Protein AF-A0A5R2MWS6-F1 (afdb_monomer)

pLDDT: mean 96.12, std 3.07, range [84.69, 98.38]

Solvent-accessible surface area (backbone atoms only — not comparable to full-atom values): 4664 Å² total; per-residue (Å²): 85,82,36,76,92,79,72,43,78,49,77,93,66,56,71,67,58,52,50,50,51,62,71,72,58,72,83,78,86,75,66,95,50,68,70,61,31,52,46,74,76,39,48,40,56,73,98,71,68,54,42,46,65,92,64,68,79,83,84,80,90,68,84,74,77,76,95,117

Foldseek 3Di:
DDDVVVPDDDDPDDPVVVVVCVVVDDDDDQDPDDVSNQQVVFFDDVVVPRDGPVPPDDDDPDDDDDPD

Secondary structure (DSSP, 8-state):
-EETTTTEE---S-HHHHHHHHHH--PPPPP-SHHHHHHHHHBPPGGGTS-BGGG-S----PPPPP--

Mean predicted aligned error: 4.61 Å

Structure (mmCIF, N/CA/C/O backbone):
data_AF-A0A5R2MWS6-F1
#
_entry.id   AF-A0A5R2MWS6-F1
#
loop_
_atom_site.group_PDB
_atom_site.id
_atom_site.type_symbol
_atom_site.label_atom_id
_atom_site.label_alt_id
_atom_site.label_comp_id
_atom_site.label_asym_id
_atom_site.label_entity_id
_atom_site.label_seq_id
_atom_site.pdbx_PDB_ins_code
_atom_site.Cartn_x
_atom_site.Cartn_y
_atom_site.Cartn_z
_atom_site.occupancy
_atom_site.B_iso_or_equiv
_atom_site.auth_seq_id
_atom_site.auth_comp_id
_atom_site.auth_asym_id
_atom_site.auth_atom_id
_atom_site.pdbx_PDB_model_num
ATOM 1 N N . GLU A 1 1 ? -13.570 -7.752 14.390 1.00 96.00 1 GLU A N 1
ATOM 2 C CA . GLU A 1 1 ? -14.153 -9.089 14.213 1.00 96.00 1 GLU A CA 1
ATOM 3 C C . GLU A 1 1 ? -13.495 -9.772 13.022 1.00 96.00 1 GLU A C 1
ATOM 5 O O . GLU A 1 1 ? -13.293 -9.124 11.999 1.00 96.00 1 GLU A O 1
ATOM 10 N N . LEU A 1 2 ? -13.108 -11.038 13.178 1.00 97.88 2 LEU A N 1
ATOM 11 C CA . LEU A 1 2 ? -12.562 -11.874 12.109 1.00 97.88 2 LEU A CA 1
ATOM 12 C C . LEU A 1 2 ? -13.543 -13.019 11.858 1.00 97.88 2 LEU A C 1
ATOM 14 O O . LEU A 1 2 ? -13.781 -13.819 12.760 1.00 97.88 2 LEU A O 1
ATOM 18 N N . ASP A 1 3 ? -14.056 -13.112 10.637 1.00 98.31 3 ASP A N 1
ATOM 19 C CA . ASP A 1 3 ? -14.894 -14.215 10.176 1.00 98.31 3 ASP A CA 1
ATOM 20 C C . ASP A 1 3 ? -14.305 -14.796 8.887 1.00 98.31 3 ASP A C 1
ATOM 22 O O . ASP A 1 3 ? -14.388 -14.215 7.804 1.00 98.31 3 ASP A O 1
ATOM 26 N N . VAL A 1 4 ? -13.681 -15.966 9.014 1.00 98.19 4 VAL A N 1
ATOM 27 C CA . VAL A 1 4 ? -13.019 -16.644 7.894 1.00 98.19 4 VAL A CA 1
ATOM 28 C C . VAL A 1 4 ? -14.039 -17.273 6.943 1.00 98.19 4 VAL A C 1
ATOM 30 O O . VAL A 1 4 ? -13.861 -17.194 5.728 1.00 98.19 4 VAL A O 1
ATOM 33 N N . ALA A 1 5 ? -15.114 -17.866 7.472 1.00 98.25 5 ALA A N 1
ATOM 34 C CA . ALA A 1 5 ? -16.135 -18.520 6.656 1.00 98.25 5 ALA A CA 1
ATOM 35 C C . ALA A 1 5 ? -16.914 -17.488 5.826 1.00 98.25 5 ALA A C 1
ATOM 37 O O . ALA A 1 5 ? -17.133 -17.695 4.632 1.00 98.25 5 ALA A O 1
ATOM 38 N N . GLY A 1 6 ? -17.248 -16.349 6.439 1.00 98.19 6 GLY A N 1
ATOM 39 C CA . GLY A 1 6 ? -17.880 -15.200 5.791 1.00 98.19 6 GLY A CA 1
ATOM 40 C C . GLY A 1 6 ? -16.924 -14.290 5.012 1.00 98.19 6 GLY A C 1
ATOM 41 O O . GLY A 1 6 ? -17.384 -13.346 4.375 1.00 98.19 6 GLY A O 1
ATOM 42 N N . ARG A 1 7 ? -15.606 -14.556 5.035 1.00 97.62 7 ARG A N 1
ATOM 43 C CA . ARG A 1 7 ? -14.553 -13.738 4.393 1.00 97.62 7 ARG A CA 1
ATOM 44 C C . ARG A 1 7 ? -14.602 -12.257 4.793 1.00 97.62 7 ARG A C 1
ATOM 46 O O . ARG A 1 7 ? -14.405 -11.375 3.957 1.00 97.62 7 ARG A O 1
ATOM 53 N N . ARG A 1 8 ? -14.859 -11.981 6.070 1.00 98.31 8 ARG A N 1
ATOM 54 C CA . ARG A 1 8 ? -15.037 -10.627 6.599 1.00 98.31 8 ARG A CA 1
ATOM 55 C C . ARG A 1 8 ? -13.990 -10.311 7.658 1.00 98.31 8 ARG A C 1
ATOM 57 O O . ARG A 1 8 ? -13.754 -11.082 8.587 1.00 98.31 8 ARG A O 1
ATOM 64 N N . LEU A 1 9 ? -13.401 -9.129 7.526 1.00 97.94 9 LEU A N 1
ATOM 65 C CA . LEU A 1 9 ? -12.590 -8.499 8.557 1.00 97.94 9 LEU A CA 1
ATOM 66 C C . LEU A 1 9 ? -13.199 -7.132 8.848 1.00 97.94 9 LEU A C 1
ATOM 68 O O . LEU A 1 9 ? -13.223 -6.269 7.975 1.00 97.94 9 LEU A O 1
ATOM 72 N N . GLU A 1 10 ? -13.700 -6.950 10.063 1.00 97.69 10 GLU A N 1
ATOM 73 C CA . GLU A 1 10 ? -14.380 -5.722 10.468 1.00 97.69 10 GLU A CA 1
ATOM 74 C C . GLU A 1 10 ?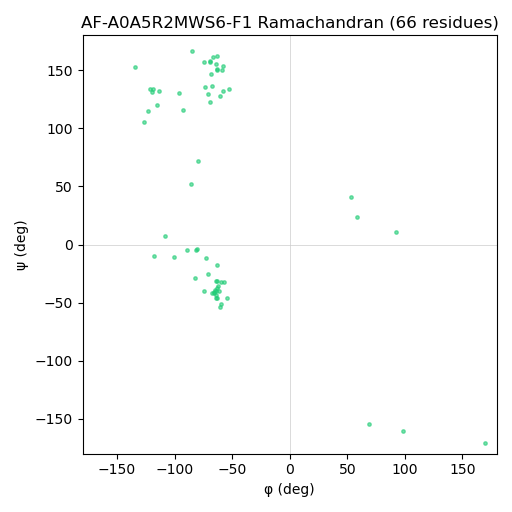 -13.677 -5.090 11.665 1.00 97.69 10 GLU A C 1
ATOM 76 O O . GLU A 1 10 ? -13.342 -5.767 12.642 1.00 97.69 10 GLU A O 1
ATOM 81 N N . LEU A 1 11 ? -13.446 -3.782 11.607 1.00 97.69 11 LEU A N 1
ATOM 82 C CA . LEU A 1 11 ? -12.920 -3.035 12.738 1.00 97.69 11 LEU A CA 1
ATOM 83 C C . LEU A 1 11 ? -14.097 -2.474 13.542 1.00 97.69 11 LEU A C 1
ATOM 85 O O . LEU A 1 11 ? -14.845 -1.647 13.040 1.00 97.69 11 LEU A O 1
ATOM 89 N N . LEU A 1 12 ? -14.246 -2.924 14.788 1.00 97.50 12 LEU A N 1
ATOM 90 C CA . LEU A 1 12 ? -15.388 -2.591 15.646 1.00 97.50 12 LEU A CA 1
ATOM 91 C C . LEU A 1 12 ? -15.224 -1.200 16.283 1.00 97.50 12 LEU A C 1
ATOM 93 O O . LEU A 1 12 ? -14.934 -1.073 17.471 1.00 97.50 12 LEU A O 1
ATOM 97 N N . VAL A 1 13 ? -15.364 -0.156 15.472 1.00 97.31 13 VAL A N 1
ATOM 98 C CA . VAL A 1 13 ? -15.406 1.255 15.888 1.00 97.31 13 VAL A CA 1
ATOM 99 C C . VAL A 1 13 ? -16.548 1.934 15.153 1.00 97.31 13 VAL A C 1
ATOM 101 O O . VAL A 1 13 ? -16.901 1.513 14.055 1.00 97.31 13 VAL A O 1
ATOM 104 N N . SER A 1 14 ? -17.118 2.983 15.744 1.00 98.19 14 SER A N 1
ATOM 105 C CA . SER A 1 14 ? -18.167 3.740 15.066 1.00 98.19 14 SER A CA 1
ATOM 106 C C . SER A 1 14 ? -17.610 4.517 13.869 1.00 98.19 14 SER A C 1
ATOM 108 O O . SER A 1 14 ? -16.414 4.835 13.801 1.00 98.19 14 SER A O 1
ATOM 110 N N . ASP A 1 15 ? -18.489 4.854 12.930 1.00 97.88 15 ASP A N 1
ATOM 111 C CA . ASP A 1 15 ? -18.116 5.625 11.746 1.00 97.88 15 ASP A CA 1
ATOM 112 C C . ASP A 1 15 ? -17.640 7.039 12.101 1.00 97.88 15 ASP A C 1
ATOM 114 O O . ASP A 1 15 ? -16.740 7.566 11.439 1.00 97.88 15 ASP A O 1
ATOM 118 N N . GLU A 1 16 ? -18.178 7.634 13.171 1.00 98.25 16 GLU A N 1
ATOM 119 C CA . GLU A 1 16 ? -17.756 8.942 13.677 1.00 98.25 16 GLU A CA 1
ATOM 120 C C . GLU A 1 16 ? -16.299 8.907 14.151 1.00 98.25 16 GLU A C 1
ATOM 122 O O . GLU A 1 16 ? -15.499 9.767 13.775 1.00 98.25 16 GLU A O 1
ATOM 127 N N . GLU A 1 17 ? -15.925 7.884 14.923 1.00 98.31 17 GLU A N 1
ATOM 128 C CA . GLU A 1 17 ? -14.551 7.704 15.398 1.00 98.31 17 GLU A CA 1
ATOM 129 C C . GLU A 1 17 ? -13.593 7.431 14.229 1.00 98.31 17 GLU A C 1
ATOM 131 O O . GLU A 1 17 ? -12.500 8.000 14.156 1.00 98.31 17 GLU A O 1
ATOM 136 N N . LEU A 1 18 ? -14.006 6.614 13.253 1.00 97.88 18 LEU A N 1
ATOM 137 C CA . LEU A 1 18 ? -13.216 6.388 12.041 1.00 97.88 18 LEU A CA 1
ATOM 138 C C . LEU A 1 18 ? -13.039 7.663 11.212 1.00 97.88 18 LEU A C 1
ATOM 140 O O . LEU A 1 18 ? -11.965 7.879 10.644 1.00 97.88 18 LEU A O 1
ATOM 144 N N . ALA A 1 19 ? -14.062 8.513 11.128 1.00 98.06 19 ALA A N 1
ATOM 145 C CA . ALA A 1 19 ? -13.975 9.796 10.439 1.00 98.06 19 ALA A CA 1
ATOM 146 C C . ALA A 1 19 ? -12.969 10.736 11.121 1.00 98.06 19 ALA A C 1
ATOM 148 O O . ALA A 1 19 ? -12.137 11.330 10.430 1.00 98.06 19 ALA A O 1
ATOM 149 N N . ILE A 1 20 ? -12.983 10.812 12.456 1.00 98.31 20 ILE A N 1
ATOM 150 C CA . ILE A 1 20 ? -12.012 11.589 13.241 1.00 98.31 20 ILE A CA 1
ATOM 151 C C . ILE A 1 20 ? -10.588 11.089 12.977 1.00 98.31 20 ILE A C 1
ATOM 153 O O . ILE A 1 20 ? -9.725 11.870 12.577 1.00 98.31 20 ILE A O 1
ATOM 157 N N . ARG A 1 21 ? -10.347 9.777 13.089 1.00 98.00 21 ARG A N 1
ATOM 158 C CA . ARG A 1 21 ? -9.013 9.194 12.857 1.00 98.00 21 ARG A CA 1
ATOM 159 C C . ARG A 1 21 ? -8.504 9.415 11.438 1.00 98.00 21 ARG A C 1
ATOM 161 O O . ARG A 1 21 ? -7.324 9.694 11.261 1.00 98.00 21 ARG A O 1
ATOM 168 N N . ARG A 1 22 ? -9.374 9.295 10.427 1.00 97.56 22 ARG A N 1
ATOM 169 C CA . ARG A 1 22 ? -9.009 9.552 9.023 1.00 97.56 22 ARG A CA 1
ATOM 170 C C . ARG A 1 22 ? -8.628 11.009 8.791 1.00 97.56 22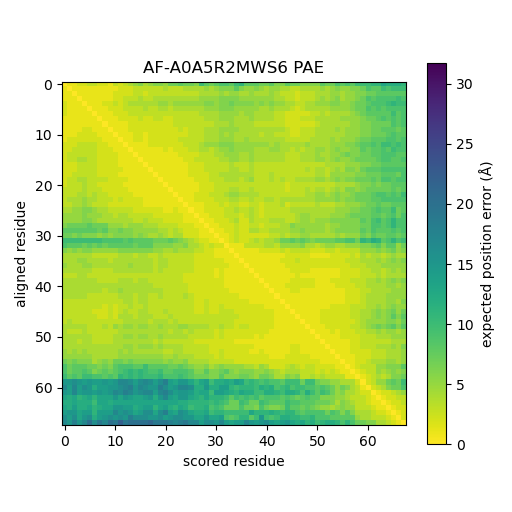 ARG A C 1
ATOM 172 O O . ARG A 1 22 ? -7.674 11.263 8.065 1.00 97.56 22 ARG A O 1
ATOM 179 N N . ARG A 1 23 ? -9.346 11.949 9.412 1.00 98.00 23 ARG A N 1
ATOM 180 C CA . ARG A 1 23 ? -9.027 13.380 9.337 1.00 98.00 23 ARG A CA 1
ATOM 181 C C . ARG A 1 23 ? -7.678 13.692 9.986 1.00 98.00 23 ARG A C 1
ATOM 183 O O . ARG A 1 23 ? -6.929 14.509 9.462 1.00 98.00 23 ARG A O 1
ATOM 190 N N . ASP A 1 24 ? -7.379 13.042 11.104 1.00 98.19 24 ASP A N 1
ATOM 191 C CA . ASP A 1 24 ? -6.187 13.336 11.903 1.00 98.19 24 ASP A CA 1
ATOM 192 C C . ASP A 1 24 ? -4.954 12.517 11.457 1.00 98.19 24 ASP A C 1
ATOM 194 O O . ASP A 1 24 ? -3.842 12.725 11.954 1.00 98.19 24 ASP A O 1
ATOM 198 N N . TRP A 1 25 ? -5.126 11.599 10.499 1.00 98.25 25 TRP A N 1
ATOM 199 C CA . TRP A 1 25 ? -4.053 10.763 9.971 1.00 98.25 25 TRP A CA 1
ATOM 200 C C . TRP A 1 25 ? -3.027 11.582 9.183 1.00 98.25 25 TRP A C 1
ATOM 202 O O . TRP A 1 25 ? -3.364 12.418 8.344 1.00 98.25 25 TRP A O 1
ATOM 212 N N . LYS A 1 26 ? -1.746 11.291 9.425 1.00 98.06 26 LYS A N 1
ATOM 213 C CA . LYS A 1 26 ? -0.620 11.858 8.682 1.00 98.06 26 LYS A CA 1
ATOM 214 C C . LYS A 1 26 ? 0.160 10.729 8.012 1.00 98.06 26 LYS A C 1
ATOM 216 O O . LYS A 1 26 ? 0.497 9.761 8.701 1.00 98.06 26 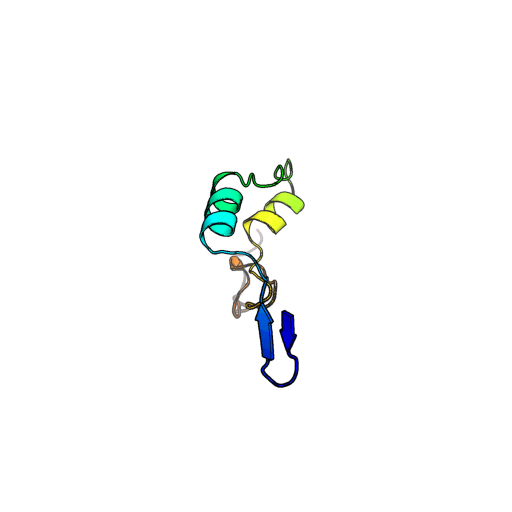LYS A O 1
ATOM 221 N N . PRO A 1 27 ? 0.473 10.840 6.710 1.00 94.81 27 PRO A N 1
ATOM 222 C CA . PRO A 1 27 ? 1.311 9.854 6.047 1.00 94.81 27 PRO A CA 1
ATOM 223 C C . PRO A 1 27 ? 2.721 9.836 6.661 1.00 94.81 27 PRO A C 1
ATOM 225 O O . PRO A 1 27 ? 3.197 10.873 7.135 1.00 94.81 27 PRO A O 1
ATOM 228 N N . PRO A 1 28 ? 3.409 8.681 6.650 1.00 94.56 28 PRO A N 1
ATOM 229 C CA . PRO A 1 28 ? 4.813 8.609 7.037 1.00 94.56 28 PRO A CA 1
ATOM 230 C C . PRO A 1 28 ? 5.691 9.425 6.077 1.00 94.56 28 PRO A C 1
ATOM 232 O O . PRO A 1 28 ? 5.343 9.628 4.913 1.00 94.56 28 PRO A O 1
ATOM 235 N N . THR A 1 29 ? 6.851 9.872 6.562 1.00 96.06 29 THR A N 1
ATOM 236 C CA . THR A 1 29 ? 7.814 10.627 5.750 1.00 96.06 29 THR A CA 1
ATOM 237 C C . THR A 1 29 ? 8.286 9.786 4.559 1.00 96.06 29 THR A C 1
ATOM 239 O O . THR A 1 29 ? 8.740 8.656 4.768 1.00 96.06 29 THR A O 1
ATOM 242 N N . PRO A 1 30 ? 8.213 10.308 3.322 1.00 94.00 30 PRO A N 1
ATOM 243 C CA . PRO A 1 30 ? 8.692 9.586 2.154 1.00 94.00 30 PRO A CA 1
ATOM 244 C C . PRO A 1 30 ? 10.226 9.460 2.160 1.00 94.00 30 PRO A C 1
ATOM 246 O O . PRO A 1 30 ? 10.921 10.264 2.790 1.00 94.00 30 PRO A O 1
ATOM 249 N N . PRO A 1 31 ? 10.778 8.462 1.453 1.00 95.75 31 PRO A N 1
ATOM 250 C CA . PRO A 1 31 ? 12.220 8.327 1.271 1.00 95.75 31 PRO A CA 1
ATOM 251 C C . PRO A 1 31 ? 12.823 9.514 0.507 1.00 95.75 31 PRO A C 1
ATOM 253 O O . PRO A 1 31 ? 12.175 10.119 -0.344 1.00 95.75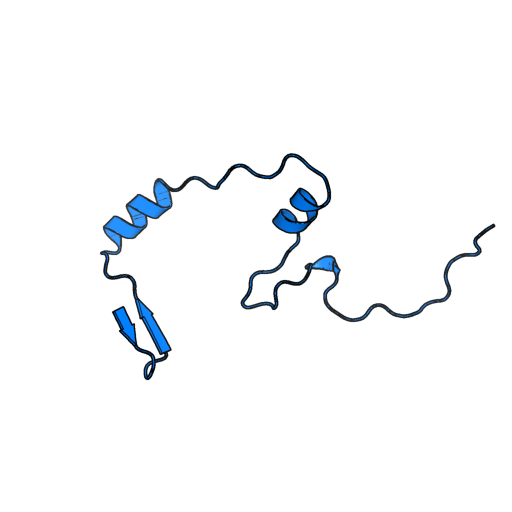 31 PRO A O 1
ATOM 256 N N . LEU A 1 32 ? 14.096 9.811 0.789 1.00 94.50 32 LEU A N 1
ATOM 257 C CA . LEU A 1 32 ? 14.805 10.967 0.224 1.00 94.50 32 LEU A CA 1
ATOM 258 C C . LEU A 1 32 ? 15.132 10.832 -1.273 1.00 94.50 32 LEU A C 1
ATOM 260 O O . LEU A 1 32 ? 15.330 11.845 -1.937 1.00 94.50 32 LEU A O 1
ATOM 264 N N . GLY A 1 33 ? 15.243 9.610 -1.801 1.00 96.00 33 GLY A N 1
ATOM 265 C CA . GLY A 1 33 ? 15.592 9.391 -3.203 1.00 96.00 33 GLY A CA 1
ATOM 266 C C . GLY A 1 33 ? 15.911 7.941 -3.568 1.00 96.00 33 GLY A C 1
ATOM 267 O O . GLY A 1 33 ? 15.756 7.002 -2.781 1.00 96.00 33 GLY A O 1
ATOM 268 N N . GLY A 1 34 ? 16.422 7.777 -4.790 1.00 97.69 34 GLY A N 1
ATOM 269 C CA . GLY A 1 34 ? 16.924 6.508 -5.312 1.00 97.69 34 GLY A CA 1
ATOM 270 C C . GLY A 1 34 ? 15.829 5.470 -5.553 1.00 97.69 34 GLY A C 1
ATOM 271 O O . GLY A 1 34 ? 14.660 5.792 -5.765 1.00 97.69 34 GLY A O 1
ATOM 272 N N . TYR A 1 35 ? 16.220 4.195 -5.516 1.00 97.75 35 TYR A N 1
ATOM 273 C CA . TYR A 1 35 ? 15.299 3.082 -5.746 1.00 97.75 35 TYR A CA 1
ATOM 274 C C . TYR A 1 35 ? 14.144 3.048 -4.736 1.00 97.75 35 TYR A C 1
ATOM 276 O O . TYR A 1 35 ? 13.038 2.658 -5.091 1.00 97.75 35 TYR A O 1
ATOM 284 N N . GLN A 1 36 ? 14.366 3.483 -3.493 1.00 97.56 36 GLN A N 1
ATOM 285 C CA . GLN A 1 36 ? 13.314 3.490 -2.478 1.00 97.56 36 GLN A CA 1
ATOM 286 C C . GLN A 1 36 ? 12.190 4.473 -2.832 1.00 97.56 36 GLN A C 1
ATOM 288 O O . GLN A 1 36 ? 11.023 4.116 -2.692 1.00 97.56 36 GLN A O 1
ATOM 293 N N . SER A 1 37 ? 12.519 5.670 -3.334 1.00 97.50 37 SER A N 1
ATOM 294 C CA . SER A 1 37 ? 11.510 6.613 -3.841 1.00 97.50 37 SER A CA 1
ATOM 295 C C . SER A 1 37 ? 10.783 6.056 -5.056 1.00 97.50 37 SER A C 1
ATOM 297 O O . SER A 1 37 ? 9.557 6.030 -5.053 1.00 97.50 37 SER A O 1
ATOM 299 N N . LEU A 1 38 ? 11.512 5.484 -6.024 1.00 97.56 38 LEU A N 1
ATOM 300 C CA . LEU A 1 38 ? 10.899 4.794 -7.166 1.00 97.56 38 LEU A CA 1
ATOM 301 C C . LEU A 1 38 ? 9.914 3.705 -6.707 1.00 97.56 38 LEU A C 1
ATOM 303 O O . LEU A 1 38 ? 8.803 3.622 -7.217 1.00 97.56 38 LEU A O 1
ATOM 307 N N . TYR A 1 39 ? 10.305 2.877 -5.739 1.00 97.44 39 TYR A N 1
ATOM 308 C 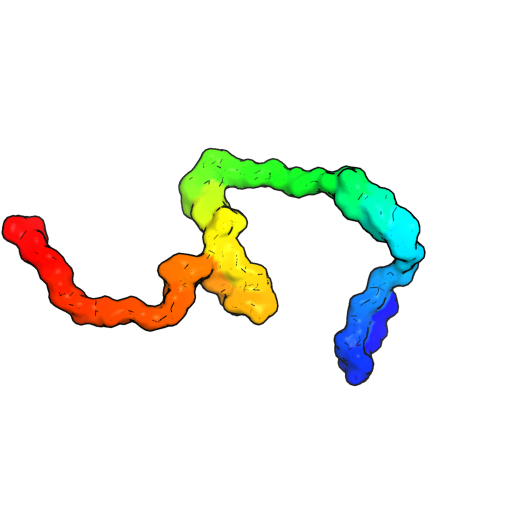CA . TYR A 1 39 ? 9.459 1.822 -5.188 1.00 97.44 39 TYR A CA 1
ATOM 309 C C . TYR A 1 39 ? 8.183 2.382 -4.559 1.00 97.44 39 TYR A C 1
ATOM 311 O O . TYR A 1 39 ? 7.089 1.994 -4.955 1.00 97.44 39 TYR A O 1
ATOM 319 N N . VAL A 1 40 ? 8.311 3.330 -3.629 1.00 96.50 40 VAL A N 1
ATOM 320 C CA . VAL A 1 40 ? 7.165 3.919 -2.917 1.00 96.50 40 VAL A CA 1
ATOM 321 C C . VAL A 1 40 ? 6.203 4.638 -3.868 1.00 96.50 40 VAL A C 1
ATOM 323 O O . VAL A 1 40 ? 4.994 4.584 -3.664 1.00 96.50 40 VAL A O 1
ATOM 326 N N . GLU A 1 41 ? 6.719 5.287 -4.911 1.00 96.06 41 GLU A N 1
ATOM 327 C CA . GLU A 1 41 ? 5.914 6.075 -5.851 1.00 96.06 41 GLU A CA 1
ATOM 328 C C . GLU A 1 41 ? 5.245 5.242 -6.949 1.00 96.06 41 GLU A C 1
ATOM 330 O O . GLU A 1 41 ? 4.221 5.653 -7.499 1.00 96.06 41 GLU A O 1
ATOM 335 N N . ARG A 1 42 ? 5.849 4.116 -7.342 1.00 97.81 42 ARG A N 1
ATOM 336 C CA . ARG A 1 42 ? 5.469 3.407 -8.574 1.00 97.81 42 ARG A CA 1
ATOM 337 C C . ARG A 1 42 ? 4.934 1.991 -8.341 1.00 97.81 42 ARG A C 1
ATOM 339 O O . ARG A 1 42 ? 4.417 1.398 -9.287 1.00 97.81 42 ARG A O 1
ATOM 346 N N . VAL A 1 43 ? 5.041 1.440 -7.128 1.00 98.06 43 VAL A N 1
ATOM 347 C CA . VAL A 1 43 ? 4.518 0.099 -6.817 1.00 98.06 43 VAL A CA 1
ATOM 348 C C . VAL A 1 43 ? 2.989 0.097 -6.717 1.00 98.06 43 VAL A C 1
ATOM 350 O O . VAL A 1 43 ? 2.368 0.964 -6.098 1.00 98.06 43 VAL A O 1
ATOM 353 N N . LEU A 1 44 ? 2.362 -0.904 -7.326 1.00 98.38 44 LEU A N 1
ATOM 354 C CA . LEU A 1 44 ? 0.937 -1.172 -7.214 1.00 98.38 44 LEU A CA 1
ATOM 355 C C . LEU A 1 44 ? 0.593 -1.787 -5.851 1.00 98.38 44 LEU A C 1
ATOM 357 O O . LEU A 1 44 ? 1.421 -2.403 -5.184 1.00 98.38 44 LEU A O 1
ATOM 361 N N . GLN A 1 45 ? -0.665 -1.637 -5.439 1.00 97.75 45 GLN A N 1
ATOM 362 C CA . GLN A 1 45 ? -1.171 -2.245 -4.206 1.00 97.75 45 GLN A CA 1
ATOM 363 C C . GLN A 1 45 ? -1.214 -3.782 -4.303 1.00 97.75 45 GLN A C 1
ATOM 365 O O . GLN A 1 45 ? -1.195 -4.357 -5.394 1.00 97.75 45 GLN A O 1
ATOM 370 N N . ALA A 1 46 ? -1.276 -4.456 -3.153 1.00 97.69 46 ALA A N 1
ATOM 371 C CA . ALA A 1 46 ? -1.189 -5.915 -3.072 1.00 97.69 46 ALA A CA 1
ATOM 372 C C . ALA A 1 46 ? -2.333 -6.654 -3.782 1.00 97.69 46 ALA A C 1
ATOM 374 O O . ALA A 1 46 ? -2.105 -7.712 -4.363 1.00 97.69 46 ALA A O 1
ATOM 375 N N . ASP A 1 47 ? -3.532 -6.072 -3.823 1.00 97.25 47 ASP A N 1
ATOM 376 C CA . ASP A 1 47 ? -4.664 -6.584 -4.607 1.00 97.25 47 ASP A CA 1
ATOM 377 C C . ASP A 1 47 ? -4.394 -6.580 -6.124 1.00 97.25 47 ASP A C 1
ATOM 379 O O . ASP A 1 47 ? -5.056 -7.294 -6.874 1.00 97.25 47 ASP A O 1
ATOM 383 N N . LYS A 1 48 ? -3.384 -5.822 -6.569 1.00 97.50 48 LYS A N 1
ATOM 384 C CA . LYS A 1 48 ? -2.936 -5.706 -7.964 1.00 97.50 48 LYS A CA 1
ATOM 385 C C . LYS A 1 48 ? -1.588 -6.386 -8.229 1.00 97.50 48 LYS A C 1
ATOM 387 O O . LYS A 1 48 ? -1.048 -6.243 -9.322 1.00 97.50 48 LYS A O 1
ATOM 392 N N . GLY A 1 49 ? -1.042 -7.119 -7.257 1.00 96.50 49 GLY A N 1
ATOM 393 C CA . GLY A 1 49 ? 0.141 -7.964 -7.448 1.00 96.50 49 GLY A CA 1
ATOM 394 C C . GLY A 1 49 ? 1.502 -7.326 -7.146 1.00 96.50 49 GLY A C 1
ATOM 395 O O . GLY A 1 49 ? 2.511 -7.950 -7.455 1.00 96.50 49 GLY A O 1
ATOM 396 N N . CYS A 1 50 ? 1.557 -6.140 -6.526 1.00 97.38 50 CYS A N 1
ATOM 397 C CA . CYS A 1 50 ? 2.811 -5.504 -6.074 1.00 97.38 50 CYS A CA 1
ATOM 398 C C . CYS A 1 50 ? 3.873 -5.245 -7.169 1.00 97.38 50 CYS A C 1
ATOM 400 O O . CYS A 1 50 ? 5.059 -5.154 -6.851 1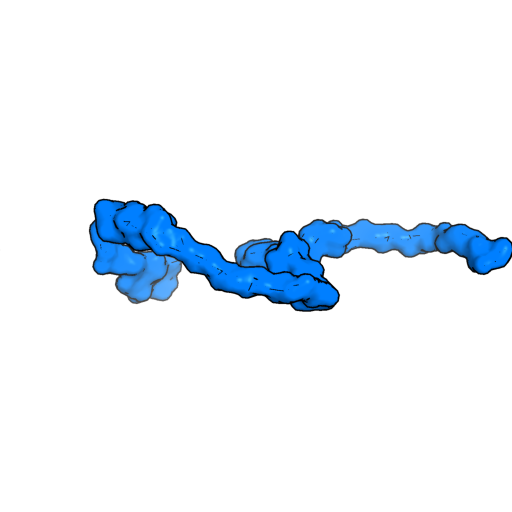.00 97.38 50 CYS A O 1
ATOM 402 N N . ASP A 1 51 ? 3.487 -5.137 -8.443 1.00 97.94 51 ASP A N 1
ATOM 403 C CA . ASP A 1 51 ? 4.410 -4.782 -9.533 1.00 97.94 51 ASP A CA 1
ATOM 404 C C . ASP A 1 51 ? 4.559 -3.258 -9.661 1.00 97.94 51 ASP A C 1
ATOM 406 O O . ASP A 1 51 ? 3.762 -2.486 -9.125 1.00 97.94 51 ASP A O 1
ATOM 410 N N . PHE A 1 52 ? 5.558 -2.809 -10.408 1.00 98.25 52 PHE A N 1
ATOM 411 C CA . PHE A 1 52 ? 5.623 -1.439 -10.885 1.00 98.25 52 PHE A CA 1
ATOM 412 C C . PHE A 1 52 ? 4.564 -1.204 -11.962 1.00 98.25 52 PHE A C 1
ATOM 414 O O . PHE A 1 52 ? 4.490 -1.930 -12.951 1.00 98.25 52 PHE A O 1
ATOM 421 N N . ASP A 1 53 ? 3.775 -0.146 -11.822 1.00 97.50 53 ASP A N 1
ATOM 422 C CA . ASP A 1 53 ? 2.704 0.176 -12.771 1.00 97.50 53 ASP A CA 1
ATOM 423 C C . ASP A 1 53 ? 3.191 0.351 -14.229 1.00 97.50 53 ASP A C 1
ATOM 425 O O . ASP A 1 53 ? 2.490 -0.020 -15.167 1.00 97.50 53 ASP A O 1
ATOM 429 N N . PHE A 1 54 ? 4.412 0.851 -14.431 1.00 96.38 54 PHE A N 1
ATOM 430 C CA . PHE A 1 54 ? 5.039 1.043 -15.742 1.00 96.38 54 PHE A CA 1
ATOM 431 C C . PHE A 1 54 ? 5.672 -0.233 -16.317 1.00 96.38 54 PHE A C 1
ATOM 433 O O . PHE A 1 54 ? 6.173 -0.216 -17.444 1.00 96.38 54 PHE A O 1
ATOM 440 N N . LEU A 1 55 ? 5.686 -1.326 -15.552 1.00 96.25 55 LEU A N 1
ATOM 441 C CA . LEU A 1 55 ? 6.150 -2.637 -16.007 1.00 96.25 55 LEU A CA 1
ATOM 442 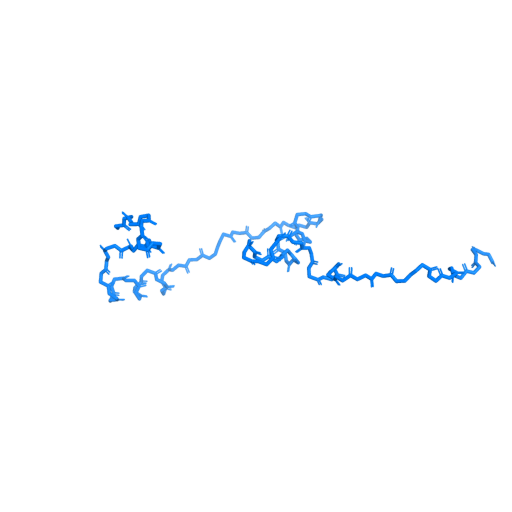C C . LEU A 1 55 ? 5.005 -3.578 -16.383 1.00 96.25 55 LEU A C 1
ATOM 444 O O . LEU A 1 55 ? 5.273 -4.604 -17.009 1.00 96.25 55 LEU A O 1
ATOM 448 N N . VAL A 1 56 ? 3.758 -3.213 -16.069 1.00 95.94 56 VAL A N 1
ATOM 449 C CA . VAL A 1 56 ? 2.581 -4.040 -16.340 1.00 95.94 56 VAL A CA 1
ATOM 450 C C . VAL A 1 56 ? 2.458 -4.350 -17.833 1.00 95.94 56 VAL A C 1
ATOM 452 O O . VAL A 1 56 ? 2.506 -3.467 -18.691 1.00 95.94 56 VAL A O 1
ATOM 455 N N . GLY A 1 57 ? 2.230 -5.628 -18.135 1.00 94.12 57 GLY A N 1
ATOM 456 C CA . GLY A 1 57 ? 2.031 -6.133 -19.490 1.00 94.12 57 GLY A CA 1
ATOM 457 C C . GLY A 1 57 ? 3.289 -6.755 -20.093 1.00 94.12 57 GLY A C 1
ATOM 458 O O . GLY A 1 57 ? 4.210 -7.178 -19.397 1.00 94.12 57 GLY A O 1
ATOM 459 N N . ARG A 1 58 ? 3.308 -6.863 -21.423 1.00 93.12 58 ARG A N 1
ATOM 460 C CA . ARG A 1 58 ? 4.423 -7.435 -22.183 1.00 93.12 58 ARG A CA 1
ATOM 461 C C . ARG A 1 58 ? 5.071 -6.344 -23.023 1.00 93.12 58 ARG A C 1
ATOM 463 O O . ARG A 1 58 ? 4.382 -5.623 -23.734 1.00 93.12 58 ARG A O 1
ATOM 470 N N . ARG A 1 59 ? 6.400 -6.266 -22.968 1.00 91.00 59 ARG A N 1
ATOM 471 C CA . ARG A 1 59 ? 7.205 -5.443 -23.877 1.00 91.00 59 ARG A CA 1
ATOM 472 C C . ARG A 1 59 ? 7.700 -6.317 -25.024 1.00 91.00 59 ARG A C 1
ATOM 474 O O . ARG A 1 59 ? 8.214 -7.411 -24.785 1.00 91.00 59 ARG A O 1
ATOM 481 N N . ASP A 1 60 ? 7.519 -5.848 -26.252 1.00 87.38 60 ASP A N 1
ATOM 482 C CA . ASP A 1 60 ? 8.012 -6.545 -27.437 1.00 87.38 60 ASP A CA 1
ATOM 483 C C . ASP A 1 60 ? 9.544 -6.517 -27.491 1.00 87.38 60 ASP A C 1
ATOM 485 O O . ASP A 1 60 ? 10.187 -5.550 -27.083 1.00 87.38 60 ASP A O 1
ATOM 489 N N . ALA A 1 61 ? 10.139 -7.580 -28.032 1.00 84.94 61 ALA A N 1
ATOM 490 C CA . ALA A 1 61 ? 11.583 -7.704 -28.229 1.00 84.94 61 ALA A CA 1
ATOM 491 C C . ALA A 1 61 ? 12.020 -7.056 -29.556 1.00 84.94 61 ALA A C 1
ATOM 493 O O . ALA A 1 61 ? 12.640 -7.703 -30.400 1.00 84.94 61 ALA A O 1
ATOM 494 N N . GLY A 1 62 ? 11.629 -5.799 -29.779 1.00 90.12 62 GLY A N 1
ATOM 495 C CA . GLY A 1 62 ? 12.025 -5.050 -30.972 1.00 90.12 62 GLY A CA 1
ATOM 496 C C . GLY A 1 62 ? 13.549 -4.948 -31.108 1.00 90.12 62 GLY A C 1
ATOM 497 O O . GLY A 1 62 ? 14.275 -5.003 -30.115 1.00 90.12 62 GLY A O 1
ATOM 498 N N . VAL A 1 63 ? 14.043 -4.788 -32.338 1.00 91.62 63 VAL A N 1
ATOM 499 C CA . VAL A 1 63 ? 15.478 -4.585 -32.590 1.00 91.62 63 VAL A CA 1
ATOM 500 C C . VAL A 1 63 ? 15.882 -3.202 -32.057 1.00 91.62 63 VAL A C 1
ATOM 502 O O . VAL A 1 63 ? 15.290 -2.205 -32.482 1.00 91.62 63 VAL A O 1
ATOM 505 N N . PRO A 1 64 ? 16.858 -3.103 -31.134 1.00 90.69 64 PRO A N 1
ATOM 506 C CA . PRO A 1 64 ? 17.328 -1.817 -30.634 1.00 90.69 64 PRO A CA 1
ATOM 507 C C . PRO A 1 64 ? 17.962 -0.964 -31.737 1.00 90.69 64 PRO A C 1
ATOM 509 O O . P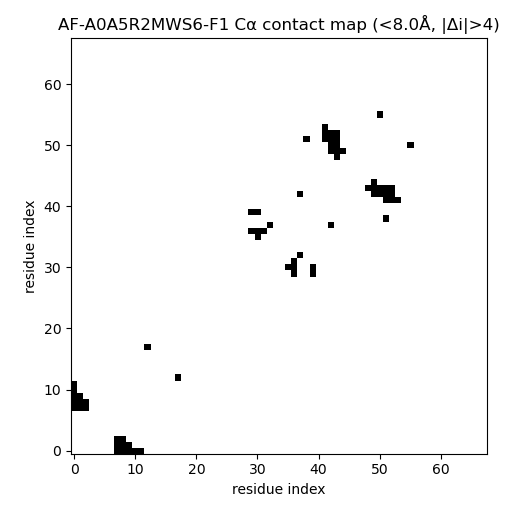RO A 1 64 ? 18.382 -1.464 -32.781 1.00 90.69 64 PRO A O 1
ATOM 512 N N . ARG A 1 65 ? 18.082 0.343 -31.485 1.00 92.25 65 ARG A N 1
ATOM 513 C CA . ARG A 1 65 ? 18.861 1.238 -32.354 1.00 92.25 65 ARG A CA 1
ATOM 514 C C . ARG A 1 65 ? 20.314 0.758 -32.430 1.00 92.25 65 ARG A C 1
ATOM 516 O O . ARG A 1 65 ? 20.822 0.194 -31.462 1.00 92.25 65 ARG A O 1
ATOM 523 N N . HIS A 1 66 ? 20.978 1.021 -33.559 1.00 91.94 66 HIS A N 1
ATOM 524 C CA . HIS A 1 66 ? 22.417 0.794 -33.682 1.00 91.94 66 HIS A CA 1
ATOM 525 C C . HIS A 1 66 ? 23.161 1.493 -32.540 1.00 91.94 66 HIS A C 1
ATOM 527 O O . HIS A 1 66 ? 22.870 2.644 -32.212 1.00 91.94 66 HIS A O 1
ATOM 533 N N . SER A 1 67 ? 24.094 0.768 -31.924 1.00 94.06 67 SER A N 1
ATOM 534 C CA . SER A 1 67 ? 24.843 1.233 -30.753 1.00 94.06 67 SER A CA 1
ATOM 535 C C . SER A 1 67 ? 25.888 2.307 -31.076 1.00 94.06 67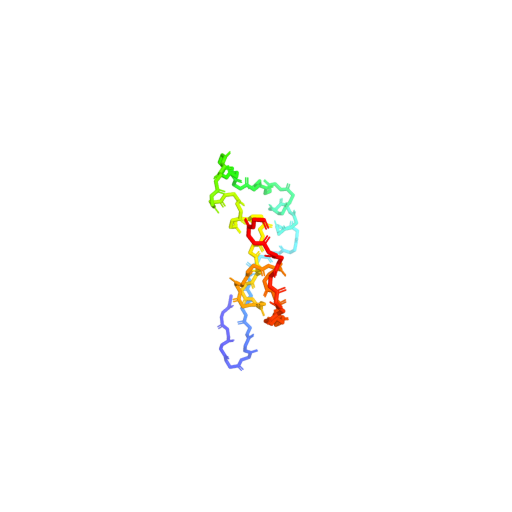 SER A C 1
ATOM 537 O O . SER A 1 67 ? 26.435 2.904 -30.150 1.00 94.06 67 SER A O 1
ATOM 539 N N . HIS A 1 68 ? 26.171 2.527 -32.365 1.00 84.69 68 HIS A N 1
ATOM 540 C CA . HIS A 1 68 ? 27.182 3.435 -32.905 1.00 84.69 68 HIS A CA 1
ATOM 541 C C . HIS A 1 68 ? 26.674 4.081 -34.193 1.00 84.69 68 HIS A C 1
ATOM 543 O O . HIS A 1 68 ? 25.981 3.369 -34.959 1.00 84.69 68 HIS A O 1
#

Nearest PDB structures (foldseek):
  8epz-assembly1_B  TM=9.352E-01  e=1.691E-04  Paralcaligenes ureilyticus
  5j84-assembly2_H  TM=8.978E-01  e=4.741E-03  Rhizobium leguminosarum bv. trifolii WSM2304
  6nte-assembly1_A  TM=8.313E-01  e=4.964E-02  Synechocystis sp. PCC 6803
  6nte-assembly2_B  TM=8.422E-01  e=7.250E-02  Synechocystis sp. PCC 6803

Sequence (68 aa):
ELDVAGRRLELLVSDEELAIRRRDWKPPTPPLGGYQSLYVERVLQADKGCDFDFLVGRRDAGVPRHSH

Radius of gyration: 20.68 Å; Cα contacts (8 Å, |Δi|>4): 34; chains: 1; bounding box: 45×32×50 Å